Protein AF-A0A376RDZ0-F1 (afdb_monomer_lite)

Radius of gyration: 34.08 Å; chains: 1; bounding box: 84×20×80 Å

Foldseek 3Di:
DDDDDDDDDPVNVVVVVVVVVVVVVVVVVVVVVVVVVVVVVVVVVVVVVVVVVVVVVCCQFVVQFDQDWDQDPVRDIDGQKDWAQCVVHDVGIDIDHDGDDDDDD

Secondary structure (DSSP, 8-state):
-----PPPPHHHHHHHHHHHHHHHHHHHHHHHHHHHHHHHHHHHHHHHHHHHHHHHHHHHHHTTEE---EE-TTS-EE-SEEEEETGGG-SSEEEEEEE------

InterPro domains:
  IPR010055 Type II secretion system protein GspJ [PF11612] (29-104)
  IPR010055 Type II secretion system protein GspJ [TIGR01711] (6-104)
  IPR012902 Prokaryotic N-terminal methylation site [PF07963] (2-27)
  IPR012902 Prokaryotic N-terminal methylation site [PS00409] (6-26)
  IPR012902 Prokaryotic N-terminal methylation site [TIGR02532] (5-27)
  IPR045584 Pilin-like [SSF54523] (8-56)
  IPR045584 Pilin-like [SSF54523] (46-104)
  IPR051621 Type II secretion system protein J [PTHR39583] (1-95)

Structure (mmCIF, N/CA/C/O backbone):
data_AF-A0A376RDZ0-F1
#
_entry.id   AF-A0A376RDZ0-F1
#
loop_
_atom_site.group_PDB
_atom_site.id
_atom_site.type_symbol
_atom_site.label_atom_id
_atom_site.label_alt_id
_atom_site.label_comp_id
_atom_site.label_asym_id
_atom_site.label_entity_id
_atom_site.label_seq_id
_atom_site.pdbx_PDB_ins_code
_atom_site.Cartn_x
_atom_site.Cartn_y
_atom_site.Cartn_z
_atom_site.occupancy
_atom_site.B_iso_or_equiv
_atom_site.auth_seq_id
_atom_site.auth_comp_id
_atom_site.auth_asym_id
_atom_site.auth_atom_id
_atom_site.pdbx_PDB_model_num
ATOM 1 N N . MET A 1 1 ? -61.407 0.644 52.889 1.00 47.50 1 MET A N 1
ATOM 2 C CA . MET A 1 1 ? -60.090 0.028 53.174 1.00 47.50 1 MET A CA 1
ATOM 3 C C . MET A 1 1 ? -59.018 0.768 52.382 1.00 47.50 1 MET A C 1
ATOM 5 O O . MET A 1 1 ? -58.997 0.662 51.164 1.00 47.50 1 MET A O 1
ATOM 9 N N . ARG A 1 2 ? -58.190 1.592 53.033 1.00 54.81 2 ARG A N 1
ATOM 10 C CA . ARG A 1 2 ? -57.163 2.406 52.362 1.00 54.81 2 ARG A CA 1
ATOM 11 C C . ARG A 1 2 ? -55.829 1.664 52.475 1.00 54.81 2 ARG A C 1
ATOM 13 O O . ARG A 1 2 ? -55.263 1.611 53.558 1.00 54.81 2 ARG A O 1
ATOM 20 N N . ARG A 1 3 ? -55.367 1.037 51.386 1.00 62.16 3 ARG A N 1
ATOM 21 C CA . ARG A 1 3 ? -54.015 0.454 51.318 1.00 62.16 3 ARG A CA 1
ATOM 22 C C . ARG A 1 3 ? -53.004 1.593 51.456 1.00 62.16 3 ARG A C 1
ATOM 24 O O . ARG A 1 3 ? -52.932 2.457 50.583 1.00 62.16 3 ARG A O 1
ATOM 31 N N . THR A 1 4 ? -52.251 1.611 52.547 1.00 60.78 4 THR A N 1
ATOM 32 C CA . THR A 1 4 ? -51.051 2.435 52.690 1.00 60.78 4 THR A CA 1
ATOM 33 C C . THR A 1 4 ? -50.030 1.956 51.661 1.00 60.78 4 THR A C 1
ATOM 35 O O . THR A 1 4 ? -49.569 0.819 51.705 1.00 60.78 4 THR A O 1
ATOM 38 N N . ARG A 1 5 ? -49.725 2.799 50.669 1.00 63.97 5 ARG A N 1
ATOM 39 C CA . ARG A 1 5 ? -48.598 2.564 49.760 1.00 63.97 5 ARG A CA 1
ATOM 40 C C . ARG A 1 5 ? -47.321 2.795 50.568 1.00 63.97 5 ARG A C 1
ATOM 42 O O . ARG A 1 5 ? -47.105 3.912 51.031 1.00 63.97 5 ARG A O 1
ATOM 49 N N . ALA A 1 6 ? -46.526 1.750 50.775 1.00 70.56 6 ALA A N 1
ATOM 50 C CA . ALA A 1 6 ? -45.184 1.891 51.324 1.00 70.56 6 ALA A CA 1
ATOM 51 C C . ALA A 1 6 ? -44.329 2.703 50.334 1.00 70.56 6 ALA A C 1
ATOM 53 O O . ALA A 1 6 ? -44.376 2.451 49.128 1.00 70.56 6 ALA A O 1
ATOM 54 N N . GLY A 1 7 ? -43.634 3.725 50.834 1.00 74.12 7 GLY A N 1
ATOM 55 C CA . GLY A 1 7 ? -42.702 4.531 50.047 1.00 74.12 7 GLY A CA 1
ATOM 56 C C . GLY A 1 7 ? -41.394 3.785 49.787 1.00 74.12 7 GLY A C 1
ATOM 57 O O . GLY A 1 7 ? -41.060 2.846 50.505 1.00 74.12 7 GLY A O 1
ATOM 58 N N . PHE A 1 8 ? -40.667 4.222 48.761 1.00 78.56 8 PHE A N 1
ATOM 59 C CA . PHE A 1 8 ? -39.356 3.686 48.393 1.00 78.56 8 PHE A CA 1
ATOM 60 C C . PHE A 1 8 ? -38.344 3.922 49.523 1.00 78.56 8 PHE A C 1
ATOM 62 O O . PHE A 1 8 ? -38.290 5.016 50.093 1.00 78.56 8 PHE A O 1
ATOM 69 N N . THR A 1 9 ? -37.544 2.915 49.855 1.00 89.94 9 THR A N 1
ATOM 70 C CA . THR A 1 9 ? -36.518 3.019 50.897 1.00 89.94 9 THR A CA 1
ATOM 71 C C . THR A 1 9 ? -35.217 3.603 50.345 1.00 89.94 9 THR A C 1
ATOM 73 O O . THR A 1 9 ? -34.911 3.502 49.155 1.00 89.94 9 THR A O 1
ATOM 76 N N . LEU A 1 10 ? -34.395 4.180 51.229 1.00 88.75 10 LEU A N 1
ATOM 77 C CA . LEU A 1 10 ? -33.031 4.600 50.880 1.00 88.75 10 LEU A CA 1
ATOM 78 C C . LEU A 1 10 ? -32.194 3.428 50.347 1.00 88.75 10 LEU A C 1
ATOM 80 O O . LEU A 1 10 ? -31.380 3.609 49.444 1.00 88.75 10 LEU A O 1
ATOM 84 N N . LEU A 1 11 ? -32.423 2.229 50.890 1.00 90.44 11 LEU A N 1
ATOM 85 C CA . LEU A 1 11 ? -31.715 1.018 50.493 1.00 90.44 11 LEU A CA 1
ATOM 86 C C . LEU A 1 11 ? -32.032 0.644 49.041 1.00 90.44 11 LEU A C 1
ATOM 88 O O . LEU A 1 11 ? -31.110 0.365 48.279 1.00 90.44 11 LEU A O 1
ATOM 92 N N . GLU A 1 12 ? -33.298 0.707 48.623 1.00 89.94 12 GLU A N 1
ATOM 93 C CA . GLU A 1 12 ? -33.677 0.412 47.236 1.00 89.94 12 GLU A CA 1
ATOM 94 C C . GLU A 1 12 ? -33.066 1.405 46.243 1.00 89.94 12 GLU A C 1
ATOM 96 O O . GLU A 1 12 ? -32.619 0.987 45.177 1.00 89.94 12 GLU A O 1
ATOM 101 N N . MET A 1 13 ? -32.978 2.699 46.582 1.00 93.31 13 MET A N 1
ATOM 102 C CA . MET A 1 13 ? -32.299 3.664 45.705 1.00 93.31 13 MET A CA 1
ATOM 103 C C . MET A 1 13 ? -30.797 3.412 45.615 1.00 93.31 13 MET A C 1
ATOM 105 O O . MET A 1 13 ? -30.226 3.496 44.530 1.00 93.31 13 MET A O 1
ATOM 109 N N . LEU A 1 14 ? -30.154 3.058 46.728 1.00 95.00 14 LEU A N 1
ATOM 110 C CA . LEU A 1 14 ? -28.727 2.749 46.742 1.00 95.00 14 LEU A CA 1
ATOM 111 C C . LEU A 1 14 ? -28.425 1.508 45.893 1.00 95.00 14 LEU A C 1
ATOM 113 O O . LEU A 1 14 ? -27.506 1.532 45.075 1.00 95.00 14 LEU A O 1
ATOM 117 N N . VAL A 1 15 ? -29.240 0.456 46.024 1.00 95.06 15 VAL A N 1
ATOM 118 C CA . VAL A 1 15 ? -29.130 -0.753 45.197 1.00 95.06 15 VAL A CA 1
ATOM 119 C C . VAL A 1 15 ? -29.394 -0.434 43.723 1.00 95.06 15 VAL A C 1
ATOM 121 O O . VAL A 1 15 ? -28.624 -0.866 42.867 1.00 95.06 15 VAL A O 1
ATOM 124 N N . ALA A 1 16 ? -30.418 0.364 43.408 1.00 95.75 16 ALA A N 1
ATOM 125 C CA . ALA A 1 16 ? -30.720 0.759 42.033 1.00 95.75 16 ALA A CA 1
ATOM 126 C C . ALA A 1 16 ? -29.558 1.530 41.384 1.00 95.75 16 ALA A C 1
ATOM 128 O O . ALA A 1 16 ? -29.161 1.210 40.264 1.00 95.75 16 ALA A O 1
ATOM 129 N N . ILE A 1 17 ? -28.967 2.495 42.096 1.00 95.69 17 ILE A N 1
ATOM 130 C CA . ILE A 1 17 ? -27.812 3.263 41.612 1.00 95.69 17 ILE A CA 1
ATOM 131 C C . ILE A 1 17 ? -26.586 2.358 41.454 1.00 95.69 17 ILE A C 1
ATOM 133 O O . ILE A 1 17 ? -25.884 2.470 40.453 1.00 95.69 17 ILE A O 1
ATOM 137 N N . ALA A 1 18 ? -26.340 1.434 42.387 1.00 96.38 18 ALA A N 1
ATOM 138 C CA . ALA A 1 18 ? -25.215 0.503 42.301 1.00 96.38 18 ALA A CA 1
ATOM 139 C C . ALA A 1 18 ? -25.324 -0.432 41.083 1.00 96.38 18 ALA A C 1
ATOM 141 O O . ALA A 1 18 ? -24.341 -0.637 40.367 1.00 96.38 18 ALA A O 1
ATOM 142 N N . ILE A 1 19 ? -26.520 -0.966 40.811 1.00 96.69 19 ILE A N 1
ATOM 143 C CA . ILE A 1 19 ? -26.781 -1.791 39.622 1.00 96.69 19 ILE A CA 1
ATOM 144 C C . ILE A 1 19 ? -26.648 -0.946 38.353 1.00 96.69 19 ILE A C 1
ATOM 146 O O . ILE A 1 19 ? -25.994 -1.359 37.400 1.00 96.69 19 ILE A O 1
ATOM 150 N N . PHE A 1 20 ? -27.223 0.255 38.335 1.00 96.56 20 PHE A N 1
ATOM 151 C CA . PHE A 1 20 ? -27.143 1.126 37.166 1.00 96.56 20 PHE A CA 1
ATOM 152 C C . PHE A 1 20 ? -25.695 1.526 36.848 1.00 96.56 20 PHE A C 1
ATOM 154 O O . PHE A 1 20 ? -25.267 1.449 35.697 1.00 96.56 20 PHE A O 1
ATOM 161 N N . ALA A 1 21 ? -24.915 1.884 37.870 1.00 96.31 21 ALA A N 1
ATOM 162 C CA . ALA A 1 21 ? -23.507 2.225 37.725 1.00 96.31 21 ALA A CA 1
ATOM 163 C C . ALA A 1 21 ? -22.676 1.034 37.221 1.00 96.31 21 ALA A C 1
ATOM 165 O O . ALA A 1 21 ? -21.837 1.210 36.337 1.00 96.31 21 ALA A O 1
ATOM 166 N N . SER A 1 22 ? -22.919 -0.182 37.726 1.00 96.88 22 SER A N 1
ATOM 167 C CA . SER A 1 22 ? -22.189 -1.370 37.266 1.00 96.88 22 SER A CA 1
ATOM 168 C C . SER A 1 22 ? -22.502 -1.707 35.805 1.00 96.88 22 SER A C 1
ATOM 170 O O . SER A 1 22 ? -21.578 -1.946 35.027 1.00 96.88 22 SER A O 1
ATOM 172 N N . LEU A 1 23 ? -23.773 -1.621 35.397 1.00 96.75 23 LEU A N 1
ATOM 173 C CA . LEU A 1 23 ? -24.184 -1.806 34.003 1.00 96.75 23 LEU A CA 1
ATOM 174 C C . LEU A 1 23 ? -23.564 -0.752 33.076 1.00 96.75 23 LEU A C 1
ATOM 176 O O . LEU A 1 23 ? -23.074 -1.098 32.001 1.00 96.75 23 LEU A O 1
ATOM 180 N N . ALA A 1 24 ? -23.529 0.516 33.496 1.00 95.00 24 ALA A N 1
ATOM 181 C CA . ALA A 1 24 ? -22.907 1.589 32.724 1.00 95.00 24 ALA A CA 1
ATOM 182 C C . ALA A 1 24 ? -21.404 1.338 32.499 1.00 95.00 24 ALA A C 1
ATOM 184 O O . ALA A 1 24 ? -20.907 1.485 31.380 1.00 95.00 24 ALA A O 1
ATOM 185 N N . LEU A 1 25 ? -20.683 0.891 33.534 1.00 95.31 25 LEU A N 1
ATOM 186 C CA . LEU A 1 25 ? -19.266 0.536 33.419 1.00 95.31 25 LEU A CA 1
ATOM 187 C C . LEU A 1 25 ? -19.046 -0.657 32.478 1.00 95.31 25 LEU A C 1
ATOM 189 O O . LEU A 1 25 ? -18.139 -0.615 31.647 1.00 95.31 25 LEU A O 1
ATOM 193 N N . MET A 1 26 ? -19.885 -1.694 32.561 1.00 95.06 26 MET A N 1
ATOM 194 C CA . MET A 1 26 ? -19.815 -2.847 31.653 1.00 95.06 26 MET A CA 1
ATOM 195 C C . MET A 1 26 ? -20.050 -2.436 30.192 1.00 95.06 26 MET A C 1
ATOM 197 O O . MET A 1 26 ? -19.288 -2.832 29.309 1.00 95.06 26 MET A O 1
ATOM 201 N N . ALA A 1 27 ? -21.052 -1.594 29.929 1.00 93.94 27 ALA A N 1
ATOM 202 C CA . ALA A 1 27 ? -21.338 -1.088 28.586 1.00 93.94 27 ALA A CA 1
ATOM 203 C C . ALA A 1 27 ? -20.160 -0.286 28.003 1.00 93.94 27 ALA A C 1
ATOM 205 O O . ALA A 1 27 ? -19.798 -0.453 26.832 1.00 93.94 27 ALA A O 1
ATOM 206 N N . GLN A 1 28 ? -19.508 0.536 28.832 1.00 91.88 28 GLN A N 1
ATOM 207 C CA . GLN A 1 28 ? -18.316 1.273 28.419 1.00 91.88 28 GLN A CA 1
ATOM 208 C C . GLN A 1 28 ? -17.148 0.332 28.087 1.00 91.88 28 GLN A C 1
ATOM 210 O O . GLN A 1 28 ? -16.440 0.556 27.105 1.00 91.88 28 GLN A O 1
ATOM 215 N N . GLN A 1 29 ? -16.950 -0.739 28.864 1.00 90.69 29 GLN A N 1
ATOM 216 C CA . GLN A 1 29 ? -15.894 -1.723 28.604 1.00 90.69 29 GLN A CA 1
ATOM 217 C C . GLN A 1 29 ? -16.093 -2.452 27.274 1.00 90.69 29 GLN A C 1
ATOM 219 O O . GLN A 1 29 ? -15.141 -2.570 26.504 1.00 90.69 29 GLN A O 1
ATOM 224 N N . VAL A 1 30 ? -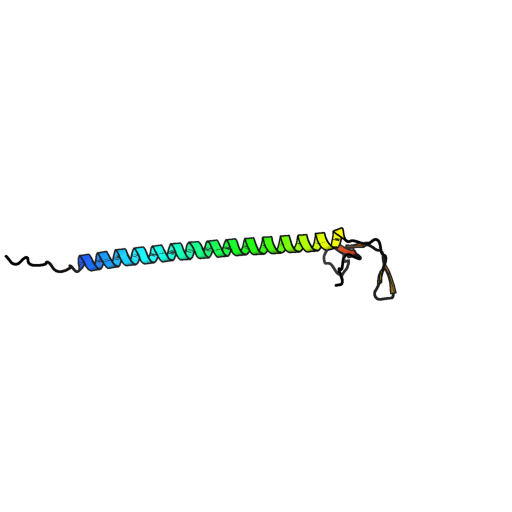17.318 -2.889 26.969 1.00 92.62 30 VAL A N 1
ATOM 225 C CA . VAL A 1 30 ? -17.639 -3.534 25.685 1.00 92.62 30 VAL A CA 1
ATOM 226 C C . VAL A 1 30 ? -17.367 -2.583 24.523 1.00 92.62 30 VAL A C 1
ATOM 228 O O . VAL A 1 30 ? -16.688 -2.954 23.568 1.00 92.62 30 VAL A O 1
ATOM 231 N N . THR A 1 31 ? -17.824 -1.334 24.634 1.00 90.69 31 THR A N 1
ATOM 232 C CA . THR A 1 31 ? -17.611 -0.309 23.603 1.00 90.69 31 THR A CA 1
ATOM 233 C C . THR A 1 31 ? -16.120 -0.071 23.358 1.00 90.69 31 THR A C 1
ATOM 235 O O . THR A 1 31 ? -15.668 -0.086 22.215 1.00 90.69 31 THR A O 1
ATOM 238 N N . ASN A 1 32 ? -15.331 0.064 24.428 1.00 90.75 32 ASN A N 1
ATOM 239 C CA . ASN A 1 32 ? -13.877 0.217 24.349 1.00 90.75 32 ASN A CA 1
ATOM 240 C C . ASN A 1 32 ? -13.175 -1.032 23.782 1.00 90.75 32 ASN A C 1
ATOM 242 O O . ASN A 1 32 ? -12.143 -0.925 23.118 1.00 90.75 32 ASN A O 1
ATOM 246 N N . GLY A 1 33 ? -13.710 -2.224 24.054 1.00 87.75 33 GLY A N 1
ATOM 247 C CA . GLY A 1 33 ? -13.225 -3.479 23.485 1.00 87.75 33 GLY A CA 1
ATOM 248 C C . GLY A 1 33 ? -13.426 -3.528 21.972 1.00 87.75 33 GLY A C 1
ATOM 249 O O . GLY A 1 33 ? -12.476 -3.777 21.232 1.00 87.75 33 GLY A O 1
ATOM 250 N N . VAL A 1 34 ? -14.637 -3.212 21.505 1.00 89.56 34 VAL A N 1
ATOM 251 C CA . VAL A 1 34 ? -14.980 -3.194 20.074 1.00 89.56 34 VAL A CA 1
ATOM 252 C C . VAL A 1 34 ? -14.168 -2.144 19.317 1.00 89.56 34 VAL A C 1
ATOM 254 O O . VAL A 1 34 ? -13.620 -2.447 18.259 1.00 89.56 34 VAL A O 1
ATOM 257 N N . THR A 1 35 ? -14.018 -0.929 19.853 1.00 88.25 35 THR A N 1
ATOM 258 C CA . THR A 1 35 ? -13.220 0.120 19.191 1.00 88.25 35 THR A CA 1
ATOM 259 C C . THR A 1 35 ? -11.753 -0.276 19.050 1.00 88.25 35 THR A C 1
ATOM 261 O O . THR A 1 35 ? -11.158 -0.062 17.993 1.00 88.25 35 THR A O 1
ATOM 264 N N . ARG A 1 36 ? -11.174 -0.922 20.070 1.00 87.88 36 ARG A N 1
ATOM 265 C CA . ARG A 1 36 ? -9.806 -1.450 20.009 1.00 87.88 36 ARG A CA 1
ATOM 266 C C . ARG A 1 36 ? -9.663 -2.528 18.938 1.00 87.88 36 ARG A C 1
ATOM 268 O O . ARG A 1 36 ? -8.723 -2.462 18.149 1.00 87.88 36 ARG A O 1
ATOM 275 N N . VAL A 1 37 ? -10.586 -3.487 18.881 1.00 86.69 37 VAL A N 1
ATOM 276 C CA . VAL A 1 37 ? -10.570 -4.536 17.850 1.00 86.69 37 VAL A CA 1
ATOM 277 C C . VAL A 1 37 ? -10.661 -3.916 16.457 1.00 86.69 37 VAL A C 1
ATOM 279 O O . VAL A 1 37 ? -9.821 -4.209 15.611 1.00 86.69 37 VAL A O 1
ATOM 282 N N . ASN A 1 38 ? -11.586 -2.979 16.245 1.00 84.81 38 ASN A N 1
ATOM 283 C CA . ASN A 1 38 ? -11.726 -2.279 14.968 1.00 84.81 38 ASN A CA 1
ATOM 284 C C . ASN A 1 38 ? -10.442 -1.539 14.564 1.00 84.81 38 ASN A C 1
ATOM 286 O O . ASN A 1 38 ? -10.048 -1.601 13.404 1.00 84.81 38 ASN A O 1
ATOM 290 N N . SER A 1 39 ? -9.752 -0.885 15.506 1.00 85.38 39 SER A N 1
ATOM 291 C CA . SER A 1 39 ? -8.483 -0.204 15.206 1.00 85.38 39 SER A CA 1
ATOM 292 C C . SER A 1 39 ? -7.362 -1.166 14.794 1.00 85.38 39 SER A C 1
ATOM 294 O O . SER A 1 39 ? -6.577 -0.846 13.904 1.00 85.38 39 SER A O 1
ATOM 296 N N . ALA A 1 40 ? -7.304 -2.358 15.396 1.00 86.56 40 ALA A N 1
ATOM 297 C CA . ALA A 1 40 ? -6.318 -3.373 15.036 1.00 86.56 40 ALA A CA 1
ATOM 298 C C . ALA A 1 40 ? -6.606 -3.957 13.644 1.00 86.56 40 ALA A C 1
ATOM 300 O O . ALA A 1 40 ? -5.695 -4.087 12.826 1.00 86.56 40 ALA A O 1
ATOM 301 N N . VAL A 1 41 ? -7.881 -4.240 13.358 1.00 90.75 41 VAL A N 1
ATOM 302 C CA . VAL A 1 41 ? -8.338 -4.725 12.047 1.00 90.75 41 VAL A CA 1
ATOM 303 C C . VAL A 1 41 ? -8.052 -3.691 10.955 1.00 90.75 41 VAL A C 1
ATOM 305 O O . VAL A 1 41 ? -7.452 -4.036 9.941 1.00 90.75 41 VAL A O 1
ATOM 308 N N . ALA A 1 42 ? -8.350 -2.411 11.199 1.00 90.50 42 ALA A N 1
ATOM 309 C CA . ALA A 1 42 ? -8.106 -1.340 10.232 1.00 90.50 42 ALA A CA 1
ATOM 310 C C . ALA A 1 42 ? -6.629 -1.240 9.802 1.00 90.50 42 ALA A C 1
ATOM 312 O O . ALA A 1 42 ? -6.334 -1.014 8.628 1.00 90.50 42 ALA A O 1
ATOM 313 N N . GLY A 1 43 ? -5.686 -1.455 10.728 1.00 89.44 43 GLY A N 1
ATOM 314 C CA . GLY A 1 43 ? -4.257 -1.475 10.400 1.00 89.44 43 GLY A CA 1
ATOM 315 C C . GLY A 1 43 ? -3.859 -2.656 9.505 1.00 89.44 43 GLY A C 1
ATOM 316 O O . GLY A 1 43 ? -3.013 -2.514 8.619 1.00 89.44 43 GLY A O 1
ATOM 317 N N . HIS A 1 44 ? -4.472 -3.825 9.705 1.00 90.88 44 HIS A N 1
ATOM 318 C CA . HIS A 1 44 ? -4.250 -4.992 8.848 1.00 90.88 44 HIS A CA 1
ATOM 319 C C . HIS A 1 44 ? -4.858 -4.804 7.457 1.00 90.88 44 HIS A C 1
ATOM 321 O O . HIS A 1 44 ? -4.176 -5.073 6.466 1.00 90.88 44 HIS A O 1
ATOM 327 N N . ASP A 1 45 ? -6.069 -4.257 7.376 1.00 93.88 45 ASP A N 1
ATOM 328 C CA . ASP A 1 45 ? -6.732 -3.953 6.107 1.00 93.88 45 ASP A CA 1
ATOM 329 C C . ASP A 1 45 ? -5.915 -2.962 5.275 1.00 93.88 45 ASP A C 1
ATOM 331 O O . ASP A 1 45 ? -5.687 -3.180 4.085 1.00 93.88 45 ASP A O 1
ATOM 335 N N . GLN A 1 46 ? -5.381 -1.906 5.899 1.00 95.38 46 GLN A N 1
ATOM 336 C CA . GLN A 1 46 ? -4.532 -0.936 5.206 1.00 95.38 46 GLN A CA 1
ATOM 337 C C . GLN A 1 46 ? -3.277 -1.590 4.609 1.00 95.38 46 GLN A C 1
ATOM 339 O O . GLN A 1 46 ? -2.921 -1.313 3.462 1.00 95.38 46 GLN A O 1
ATOM 344 N N . LYS A 1 47 ? -2.615 -2.481 5.359 1.00 95.25 47 LYS A N 1
ATOM 345 C CA . LYS A 1 47 ? -1.431 -3.205 4.872 1.00 95.25 47 LYS A CA 1
ATOM 346 C C . LYS A 1 47 ? -1.773 -4.131 3.702 1.00 95.25 47 LYS A C 1
ATOM 348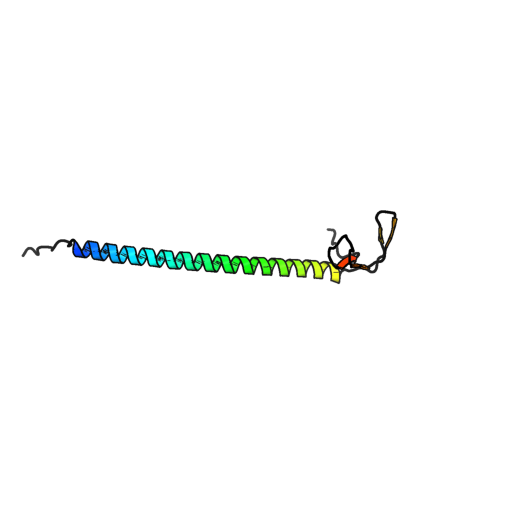 O O . LYS A 1 47 ? -1.011 -4.193 2.738 1.00 95.25 47 LYS A O 1
ATOM 353 N N . LEU A 1 48 ? -2.901 -4.839 3.775 1.00 96.56 48 LEU A N 1
ATOM 354 C CA . LEU A 1 48 ? -3.361 -5.714 2.694 1.00 96.56 48 LEU A CA 1
ATOM 355 C C . LEU A 1 48 ? -3.705 -4.919 1.434 1.00 96.56 48 LEU A C 1
ATOM 357 O O . LEU A 1 48 ? -3.274 -5.297 0.347 1.00 96.56 48 LEU A O 1
ATOM 361 N N . ASN A 1 49 ? -4.400 -3.792 1.580 1.00 97.00 49 ASN A N 1
ATOM 362 C CA . ASN A 1 49 ? -4.733 -2.909 0.465 1.00 97.00 49 ASN A CA 1
ATOM 363 C C . ASN A 1 49 ? -3.476 -2.365 -0.220 1.00 97.00 49 ASN A C 1
ATOM 365 O O . ASN A 1 49 ? -3.385 -2.391 -1.447 1.00 97.00 49 ASN A O 1
ATOM 369 N N . LEU A 1 50 ? -2.481 -1.932 0.563 1.00 97.69 50 LEU A N 1
ATOM 370 C CA . LEU A 1 50 ? -1.204 -1.474 0.019 1.00 97.69 50 LEU A CA 1
ATOM 371 C C . LEU A 1 50 ? -0.507 -2.593 -0.764 1.00 97.69 50 LEU A C 1
ATOM 373 O O . LEU A 1 50 ? -0.074 -2.370 -1.888 1.00 97.69 50 LEU A O 1
ATOM 377 N N . MET A 1 51 ? -0.464 -3.810 -0.215 1.00 97.81 51 MET A N 1
ATOM 378 C CA . MET A 1 51 ? 0.140 -4.959 -0.891 1.00 97.81 51 MET A CA 1
ATOM 379 C C . MET A 1 51 ? -0.568 -5.295 -2.209 1.00 97.81 51 MET A C 1
ATOM 381 O O . MET A 1 51 ? 0.087 -5.505 -3.228 1.00 97.81 51 MET A O 1
ATOM 385 N N . GLN A 1 52 ? -1.903 -5.314 -2.219 1.00 97.31 52 GLN A N 1
ATOM 386 C CA . GLN A 1 52 ? -2.685 -5.555 -3.434 1.00 97.31 52 GLN A CA 1
ATOM 387 C C . GLN A 1 52 ? -2.426 -4.479 -4.491 1.00 97.31 52 GLN A C 1
ATOM 389 O O . GLN A 1 52 ? -2.226 -4.799 -5.663 1.00 97.31 52 GLN A O 1
ATOM 394 N N . GLN A 1 53 ? -2.368 -3.212 -4.079 1.00 97.88 53 GLN A N 1
ATOM 395 C CA . GLN A 1 53 ? -2.051 -2.103 -4.969 1.00 97.88 53 GLN A CA 1
ATOM 396 C C . GLN A 1 53 ? -0.633 -2.229 -5.545 1.00 97.88 53 GLN A C 1
ATOM 398 O O . GLN A 1 53 ? -0.456 -2.100 -6.757 1.00 97.88 53 GLN A O 1
ATOM 403 N N . THR A 1 54 ? 0.366 -2.548 -4.717 1.00 98.00 54 THR A N 1
ATOM 404 C CA . THR A 1 54 ? 1.743 -2.798 -5.167 1.00 98.00 54 THR A CA 1
ATOM 405 C C . THR A 1 54 ? 1.801 -3.943 -6.178 1.00 98.00 54 THR A C 1
ATOM 407 O O . THR A 1 54 ? 2.389 -3.785 -7.246 1.00 98.00 54 THR A O 1
ATOM 410 N N . MET A 1 55 ? 1.140 -5.070 -5.898 1.00 97.88 55 MET A N 1
ATOM 411 C CA . MET A 1 55 ? 1.080 -6.205 -6.824 1.00 97.88 55 MET A CA 1
ATOM 412 C C . MET A 1 55 ? 0.372 -5.849 -8.134 1.00 97.88 55 MET A C 1
ATOM 414 O O . MET A 1 55 ? 0.797 -6.301 -9.198 1.00 97.88 55 MET A O 1
ATOM 418 N N . SER A 1 56 ? -0.670 -5.016 -8.081 1.00 97.56 56 SER A N 1
ATOM 419 C CA . SER A 1 56 ? -1.363 -4.525 -9.274 1.00 97.56 56 SER A CA 1
ATOM 420 C C . SER A 1 56 ? -0.449 -3.661 -10.142 1.00 97.56 56 SER A C 1
ATOM 422 O O . SER A 1 56 ? -0.408 -3.868 -11.354 1.00 97.56 56 SER A O 1
ATOM 424 N N . PHE A 1 57 ? 0.302 -2.727 -9.548 1.00 96.94 57 PHE A N 1
ATOM 425 C CA . PHE A 1 57 ? 1.270 -1.906 -10.282 1.00 96.94 57 PHE A CA 1
ATOM 426 C C . PHE A 1 57 ? 2.360 -2.766 -10.925 1.00 96.94 57 PHE A C 1
ATOM 428 O O . PHE A 1 57 ? 2.576 -2.676 -12.133 1.00 96.94 57 PHE A O 1
ATOM 435 N N . LEU A 1 58 ? 2.970 -3.669 -10.150 1.00 97.19 58 LEU A N 1
ATOM 436 C CA . LEU A 1 58 ? 3.995 -4.583 -10.655 1.00 97.19 58 LEU A CA 1
ATOM 437 C C . LEU A 1 58 ? 3.471 -5.438 -11.810 1.00 97.19 58 LEU A C 1
ATOM 439 O O . LEU A 1 58 ? 4.111 -5.521 -12.854 1.00 97.19 58 LEU A O 1
ATOM 443 N N . THR A 1 59 ? 2.293 -6.043 -11.656 1.00 97.06 59 THR A N 1
ATOM 444 C CA . THR A 1 59 ? 1.704 -6.896 -12.696 1.00 97.06 59 THR A CA 1
ATOM 445 C C . THR A 1 59 ? 1.416 -6.094 -13.959 1.00 97.06 59 THR A C 1
ATOM 447 O O . THR A 1 59 ? 1.760 -6.528 -15.057 1.00 97.06 59 THR A O 1
ATOM 450 N N . HIS A 1 60 ? 0.810 -4.915 -13.824 1.00 95.94 60 HIS A N 1
ATOM 451 C CA . HIS A 1 60 ? 0.441 -4.084 -14.962 1.00 95.94 60 HIS A CA 1
ATOM 452 C C . HIS A 1 60 ? 1.662 -3.601 -15.760 1.00 95.94 60 HIS A C 1
ATOM 454 O O . HIS A 1 60 ? 1.625 -3.621 -16.989 1.00 95.94 60 HIS A O 1
ATOM 460 N N . ASP A 1 61 ? 2.755 -3.235 -15.087 1.00 96.38 61 ASP A N 1
ATOM 461 C CA . ASP A 1 61 ? 3.969 -2.776 -15.762 1.00 96.38 61 ASP A CA 1
ATOM 462 C C . ASP A 1 61 ? 4.787 -3.942 -16.341 1.00 96.38 61 ASP A C 1
ATOM 464 O O . ASP A 1 61 ? 5.178 -3.899 -17.510 1.00 96.38 61 ASP A O 1
ATOM 468 N N . LEU A 1 62 ? 5.011 -5.010 -15.566 1.00 96.06 62 LEU A N 1
ATOM 469 C CA . LEU A 1 62 ? 5.853 -6.140 -15.979 1.00 96.06 62 LEU A CA 1
ATOM 470 C C . LEU A 1 62 ? 5.238 -6.943 -17.131 1.00 96.06 62 LEU A C 1
ATOM 472 O O . LEU A 1 62 ? 5.955 -7.361 -18.038 1.00 96.06 62 LEU A O 1
ATOM 476 N N . THR A 1 63 ? 3.915 -7.134 -17.136 1.00 96.94 63 THR A N 1
ATOM 477 C CA . THR A 1 63 ? 3.229 -7.875 -18.216 1.00 96.94 63 THR A CA 1
ATOM 478 C C . THR A 1 63 ? 3.196 -7.114 -19.539 1.00 96.94 63 THR A C 1
ATOM 480 O O . THR A 1 63 ? 2.978 -7.716 -20.588 1.00 96.94 63 THR A O 1
ATOM 483 N N . GLN A 1 64 ? 3.434 -5.802 -19.507 1.00 96.62 64 GLN A N 1
ATOM 484 C CA . GLN A 1 64 ? 3.436 -4.931 -20.681 1.00 96.62 64 GLN A CA 1
ATOM 485 C C . GLN A 1 64 ? 4.849 -4.469 -21.064 1.00 96.62 64 GLN A C 1
ATOM 487 O O . GLN A 1 64 ? 4.995 -3.477 -21.785 1.00 96.62 64 GLN A O 1
ATOM 492 N N . MET A 1 65 ? 5.889 -5.158 -20.583 1.00 96.88 65 MET A N 1
ATOM 493 C CA . MET A 1 65 ? 7.283 -4.859 -20.905 1.00 96.88 65 MET A CA 1
ATOM 494 C C . MET A 1 65 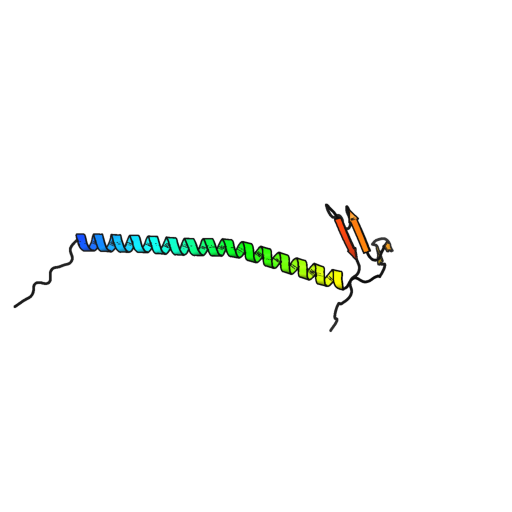? 7.556 -5.030 -22.407 1.00 96.88 65 MET A C 1
ATOM 496 O O . MET A 1 65 ? 7.170 -6.021 -23.022 1.00 96.88 65 MET A O 1
ATOM 500 N N . MET A 1 66 ? 8.256 -4.060 -22.998 1.00 96.06 66 MET A N 1
ATOM 501 C CA . MET A 1 66 ? 8.562 -4.017 -24.428 1.00 96.06 66 MET A CA 1
ATOM 502 C C . MET A 1 66 ? 10.069 -4.189 -24.676 1.00 96.06 66 MET A C 1
ATOM 504 O O . MET A 1 66 ? 10.867 -3.519 -24.015 1.00 96.06 66 MET A O 1
ATOM 508 N N . PRO A 1 67 ? 10.495 -4.981 -25.682 1.00 95.25 67 PRO A N 1
ATOM 509 C CA . PRO A 1 67 ? 11.905 -5.155 -26.045 1.00 95.25 67 PRO A CA 1
ATOM 510 C C . PRO A 1 67 ? 12.433 -3.947 -26.844 1.00 95.25 67 PRO A C 1
ATOM 512 O O . PRO A 1 67 ? 12.891 -4.070 -27.979 1.00 95.25 67 PRO A O 1
ATOM 515 N N . ARG A 1 68 ? 12.332 -2.744 -26.266 1.00 94.94 68 ARG A N 1
ATOM 516 C CA . ARG A 1 68 ? 12.675 -1.471 -26.909 1.00 94.94 68 ARG A CA 1
ATOM 517 C C . ARG A 1 68 ? 13.831 -0.780 -26.171 1.00 94.94 68 ARG A C 1
ATOM 519 O O . ARG A 1 68 ? 13.607 -0.258 -25.081 1.00 94.94 68 ARG A O 1
ATOM 526 N N . PRO A 1 69 ? 15.039 -0.716 -26.762 1.00 93.88 69 PRO A N 1
ATOM 527 C CA . PRO A 1 69 ? 16.130 0.108 -26.244 1.00 93.88 69 PRO A CA 1
ATOM 528 C C . PRO A 1 69 ? 15.748 1.590 -26.211 1.00 93.88 69 PRO A C 1
ATOM 530 O O . PRO A 1 69 ? 14.984 2.063 -27.060 1.00 93.88 69 PRO A O 1
ATOM 533 N N . VAL A 1 70 ? 16.314 2.335 -25.265 1.00 94.94 70 VAL A N 1
ATOM 534 C CA . VAL A 1 70 ? 16.043 3.770 -25.095 1.00 94.94 70 VAL A CA 1
ATOM 535 C C . VAL A 1 70 ? 17.319 4.588 -25.180 1.00 94.94 70 VAL A C 1
ATOM 537 O O . VAL A 1 70 ? 18.425 4.051 -25.163 1.00 94.94 70 VAL A O 1
ATOM 540 N N . ARG A 1 71 ? 17.157 5.902 -25.316 1.00 94.81 71 ARG A N 1
ATOM 541 C CA . ARG A 1 71 ? 18.254 6.846 -25.136 1.00 94.81 71 ARG A CA 1
ATOM 542 C C . ARG A 1 71 ? 18.163 7.410 -23.724 1.00 94.81 71 ARG A C 1
ATOM 544 O O . ARG A 1 71 ? 17.072 7.804 -23.318 1.00 94.81 71 ARG A O 1
ATOM 551 N N . GLY A 1 72 ? 19.279 7.385 -23.008 1.00 90.12 72 GLY A N 1
ATOM 552 C CA . GLY A 1 72 ? 19.415 7.985 -21.689 1.00 90.12 72 GLY A CA 1
ATOM 553 C C . GLY A 1 72 ? 19.406 9.512 -21.741 1.00 90.12 72 GLY A C 1
ATOM 554 O O . GLY A 1 72 ? 19.243 10.125 -22.800 1.00 90.12 72 GLY A O 1
ATOM 555 N N . ASP A 1 73 ? 19.610 10.114 -20.580 1.00 89.00 73 ASP A N 1
ATOM 556 C CA . ASP A 1 73 ? 19.649 11.561 -20.346 1.00 89.00 73 ASP A CA 1
ATOM 557 C C . ASP A 1 73 ? 20.709 12.304 -21.181 1.00 89.00 73 ASP A C 1
ATOM 559 O O . ASP A 1 73 ? 20.434 13.385 -21.697 1.00 89.00 73 ASP A O 1
ATOM 563 N N . GLN A 1 74 ? 21.888 11.710 -21.387 1.00 90.94 74 GLN A N 1
ATOM 564 C CA . GLN A 1 74 ? 22.985 12.274 -22.192 1.00 90.94 74 GLN A CA 1
ATOM 565 C C . GLN A 1 74 ? 22.978 11.737 -23.638 1.00 90.94 74 GLN A C 1
ATOM 567 O O . GLN A 1 74 ? 23.951 11.872 -24.381 1.00 90.94 74 GLN A O 1
ATOM 572 N N . GLY A 1 75 ? 21.873 11.116 -24.070 1.00 90.56 75 GLY A N 1
ATOM 573 C CA . GLY A 1 75 ? 21.693 10.594 -25.426 1.00 90.56 75 GLY A CA 1
ATOM 574 C C . GLY A 1 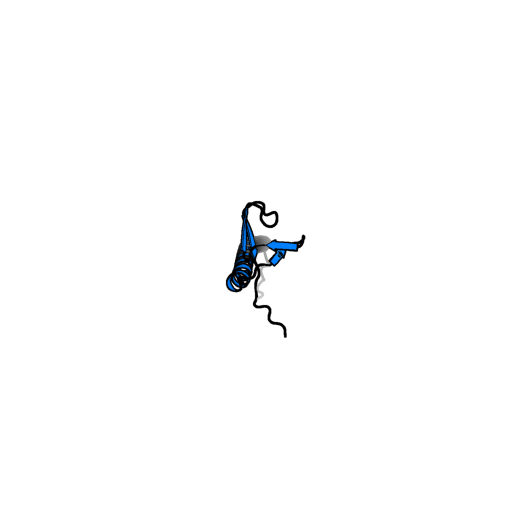75 ? 22.382 9.253 -25.712 1.00 90.56 75 GLY A C 1
ATOM 575 O O . GLY A 1 75 ? 22.254 8.737 -26.829 1.00 90.56 75 GLY A O 1
ATOM 576 N N . GLN A 1 76 ? 23.062 8.663 -24.724 1.00 93.19 76 GLN A N 1
ATOM 577 C CA . GLN A 1 76 ? 23.643 7.322 -24.781 1.00 93.19 76 GLN A CA 1
ATOM 578 C C . GLN A 1 76 ? 22.565 6.259 -25.007 1.00 93.19 76 GLN A C 1
ATOM 580 O O . GLN A 1 76 ? 21.433 6.396 -24.545 1.00 93.19 76 GLN A O 1
ATOM 585 N N . ARG A 1 77 ? 22.895 5.176 -25.718 1.00 92.62 77 ARG A N 1
ATOM 586 C CA . ARG A 1 77 ? 21.974 4.039 -25.862 1.00 92.62 77 ARG A CA 1
ATOM 587 C C . ARG A 1 77 ? 21.970 3.202 -24.588 1.00 92.62 77 ARG A C 1
ATOM 589 O O . ARG A 1 77 ? 23.024 2.765 -24.143 1.00 92.62 77 ARG A O 1
ATOM 596 N N . GLU A 1 78 ? 20.782 2.914 -24.076 1.00 94.56 78 GLU A N 1
ATOM 597 C CA . GLU A 1 78 ? 20.562 2.050 -22.919 1.00 94.56 78 GLU A CA 1
ATOM 598 C C . GLU A 1 78 ? 19.739 0.811 -23.306 1.00 94.56 78 GLU A C 1
ATOM 600 O O . GLU A 1 78 ? 18.899 0.878 -24.218 1.00 94.56 78 GLU A O 1
ATOM 605 N N . PRO A 1 79 ? 19.960 -0.333 -22.630 1.00 94.06 79 PRO A N 1
ATOM 606 C CA . PRO A 1 79 ? 19.238 -1.566 -22.920 1.00 94.06 79 PRO A CA 1
ATOM 607 C C . PRO A 1 79 ? 17.733 -1.433 -22.638 1.00 94.06 79 PRO A C 1
ATOM 609 O O . PRO A 1 79 ? 17.282 -0.538 -21.916 1.00 94.06 79 PRO A O 1
ATOM 612 N N . ALA A 1 80 ? 16.951 -2.350 -23.219 1.00 94.19 80 ALA A N 1
ATOM 613 C CA . ALA A 1 80 ? 15.498 -2.406 -23.034 1.00 94.19 80 ALA A CA 1
ATOM 614 C C . ALA A 1 80 ? 15.095 -2.699 -21.577 1.00 94.19 80 ALA A C 1
ATOM 616 O O . ALA A 1 80 ? 14.104 -2.153 -21.096 1.00 94.19 80 ALA A O 1
ATOM 617 N N . LEU A 1 81 ? 15.893 -3.516 -20.882 1.00 96.06 81 LEU A N 1
ATOM 618 C CA . LEU A 1 81 ? 15.815 -3.770 -19.448 1.00 96.06 81 LEU A CA 1
ATOM 619 C C . LEU A 1 81 ? 17.183 -3.463 -18.834 1.00 96.06 81 LEU A C 1
ATOM 621 O O . LEU A 1 81 ? 18.188 -4.056 -19.224 1.00 96.06 81 LEU A O 1
ATOM 625 N N . LEU A 1 82 ? 17.208 -2.539 -17.883 1.00 95.31 82 LEU A N 1
ATOM 626 C CA . LEU A 1 82 ? 18.353 -2.257 -17.028 1.00 95.31 82 LEU A CA 1
ATOM 627 C C . LEU A 1 82 ? 17.980 -2.707 -15.616 1.00 95.31 82 LEU A C 1
ATOM 629 O O . LEU A 1 82 ? 17.080 -2.120 -15.024 1.00 95.31 82 LEU A O 1
ATOM 633 N N . ALA A 1 83 ? 18.634 -3.743 -15.095 1.00 96.12 83 ALA A N 1
ATOM 634 C CA . ALA A 1 83 ? 18.396 -4.260 -13.751 1.00 96.12 83 ALA A CA 1
ATOM 635 C C . ALA A 1 83 ? 19.727 -4.536 -13.046 1.00 96.12 83 ALA A C 1
ATOM 637 O O . ALA A 1 83 ? 20.672 -5.012 -13.677 1.00 96.12 83 ALA A O 1
ATOM 638 N N . GLY A 1 84 ? 19.805 -4.209 -11.759 1.00 95.62 84 GLY A N 1
ATOM 639 C CA . GLY A 1 84 ? 21.000 -4.425 -10.949 1.00 95.62 84 GLY A CA 1
ATOM 640 C C . GLY A 1 84 ? 21.084 -3.501 -9.738 1.00 95.62 84 GLY A C 1
ATOM 641 O O . GLY A 1 84 ? 20.230 -2.634 -9.531 1.00 95.62 84 GLY A O 1
ATOM 642 N N . ALA A 1 85 ? 22.132 -3.687 -8.936 1.00 96.25 85 ALA A N 1
ATOM 643 C CA . ALA A 1 85 ? 22.394 -2.875 -7.751 1.00 96.25 85 ALA A CA 1
ATOM 644 C C . ALA A 1 85 ? 22.596 -1.392 -8.115 1.00 96.25 85 ALA A C 1
ATOM 646 O O . ALA A 1 85 ? 23.329 -1.073 -9.052 1.00 96.25 85 ALA A O 1
ATOM 647 N N . GLY A 1 86 ? 21.944 -0.486 -7.382 1.00 94.44 86 GLY A N 1
ATOM 648 C CA . GLY A 1 86 ? 22.096 0.963 -7.564 1.00 94.44 86 GLY A CA 1
ATOM 649 C C . GLY A 1 86 ? 21.407 1.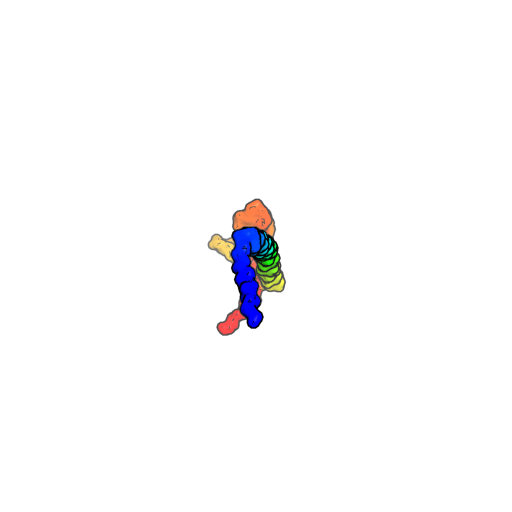553 -8.801 1.00 94.44 86 GLY A C 1
ATOM 650 O O . GLY A 1 86 ? 21.494 2.761 -9.032 1.00 94.44 86 GLY A O 1
ATOM 651 N N . VAL A 1 87 ? 20.694 0.748 -9.600 1.00 94.88 87 VAL A N 1
ATOM 652 C CA . VAL A 1 87 ? 19.877 1.262 -10.711 1.00 94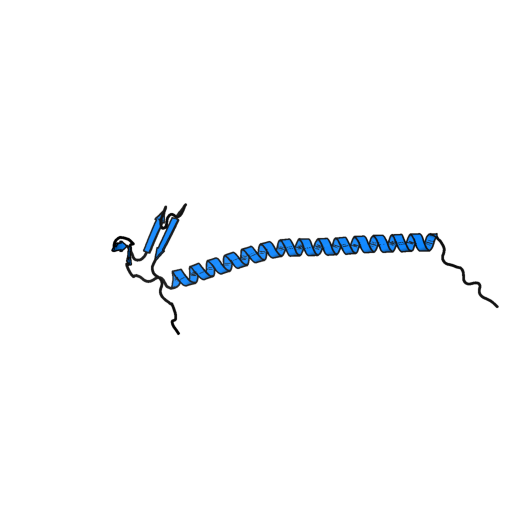.88 87 VAL A CA 1
ATOM 653 C C . VAL A 1 87 ? 18.824 2.224 -10.155 1.00 94.88 87 VAL A C 1
ATOM 655 O O . VAL A 1 87 ? 18.160 1.918 -9.168 1.00 94.88 87 VAL A O 1
ATOM 658 N N . LEU A 1 88 ? 18.680 3.396 -10.788 1.00 93.38 88 LEU A N 1
ATOM 659 C CA . LEU A 1 88 ? 17.813 4.492 -10.322 1.00 93.38 88 LEU A CA 1
ATOM 660 C C . LEU A 1 88 ? 18.127 4.968 -8.888 1.00 93.38 88 LEU A C 1
ATOM 662 O O . LEU A 1 88 ? 17.224 5.397 -8.177 1.00 93.38 88 LEU A O 1
ATOM 666 N N . ALA A 1 89 ? 19.396 4.889 -8.465 1.00 95.50 89 ALA A N 1
ATOM 667 C CA . ALA A 1 89 ? 19.830 5.206 -7.101 1.00 95.50 89 ALA A CA 1
ATOM 668 C C . ALA A 1 89 ? 19.096 4.388 -6.017 1.00 95.50 89 ALA A C 1
ATOM 670 O O . ALA A 1 89 ? 18.936 4.851 -4.889 1.00 95.50 89 ALA A O 1
ATOM 671 N N . SER A 1 90 ? 18.655 3.169 -6.358 1.00 95.81 90 SER A N 1
ATOM 672 C CA . SER A 1 90 ? 18.112 2.219 -5.385 1.00 95.81 90 SER A CA 1
ATOM 673 C C . SER A 1 90 ? 19.163 1.882 -4.325 1.00 95.81 90 SER A C 1
ATOM 675 O O . SER A 1 90 ? 20.320 1.622 -4.653 1.00 95.81 90 SER A O 1
ATOM 677 N N . GLU A 1 91 ? 18.751 1.832 -3.056 1.00 96.94 91 GLU A N 1
ATOM 678 C CA . GLU A 1 91 ? 19.591 1.359 -1.943 1.00 96.94 91 GLU A CA 1
ATOM 679 C C . GLU A 1 91 ? 19.912 -0.148 -2.047 1.00 96.94 91 GLU A C 1
ATOM 681 O O . GLU A 1 91 ? 20.784 -0.659 -1.349 1.00 96.94 91 GLU A O 1
ATOM 686 N N . SER A 1 92 ? 19.209 -0.868 -2.926 1.00 96.06 92 SER A N 1
ATOM 687 C CA . SER A 1 92 ? 19.389 -2.291 -3.211 1.00 96.06 92 SER A CA 1
ATOM 688 C C . SER A 1 92 ? 19.415 -2.500 -4.732 1.00 96.06 92 SER A C 1
ATOM 690 O O . SER A 1 92 ? 20.100 -1.781 -5.464 1.00 96.06 92 SER A O 1
ATOM 692 N N . GLU A 1 93 ? 18.676 -3.480 -5.238 1.00 96.44 93 GLU A N 1
ATOM 693 C CA . GLU A 1 93 ? 18.441 -3.653 -6.663 1.00 96.44 93 GLU A CA 1
ATOM 694 C C . GLU A 1 93 ? 17.389 -2.666 -7.172 1.00 96.44 93 GLU A C 1
ATOM 696 O O . GLU A 1 93 ? 16.434 -2.304 -6.480 1.00 96.44 93 GLU A O 1
ATOM 701 N N . GLY A 1 94 ? 17.578 -2.208 -8.402 1.00 96.69 94 GLY A N 1
ATOM 702 C CA . GLY A 1 94 ? 16.606 -1.414 -9.136 1.00 96.69 94 GLY A CA 1
ATOM 703 C C . GLY A 1 94 ? 16.390 -1.997 -10.524 1.00 96.69 94 GLY A C 1
ATOM 704 O O . GLY A 1 94 ? 17.229 -2.734 -11.046 1.00 96.69 94 GLY A O 1
ATOM 705 N N . MET A 1 95 ? 15.263 -1.642 -11.137 1.00 96.44 95 MET A N 1
ATOM 706 C CA . MET A 1 95 ? 14.956 -2.008 -12.515 1.00 96.44 95 MET A CA 1
ATOM 707 C C . MET A 1 95 ? 14.348 -0.829 -13.270 1.00 96.44 95 MET A C 1
ATOM 709 O O . MET A 1 95 ? 13.522 -0.089 -12.739 1.00 96.44 95 MET A O 1
ATOM 713 N N . ARG A 1 96 ? 14.742 -0.675 -14.532 1.00 95.88 96 ARG A N 1
ATOM 714 C CA . ARG A 1 96 ? 14.182 0.290 -15.475 1.00 95.88 96 ARG A CA 1
ATOM 715 C C . ARG A 1 96 ? 13.903 -0.422 -16.792 1.00 95.88 96 ARG A C 1
ATOM 717 O O . ARG A 1 96 ? 14.788 -1.062 -17.355 1.00 95.88 96 ARG A O 1
ATOM 724 N N . PHE A 1 97 ? 12.689 -0.280 -17.306 1.00 96.75 97 PHE A N 1
ATOM 725 C CA . PHE A 1 97 ? 12.285 -0.846 -18.591 1.00 96.75 97 PHE A CA 1
ATOM 726 C C . PHE A 1 97 ? 11.246 0.037 -19.278 1.00 96.75 97 PHE A C 1
ATOM 728 O O . PHE A 1 97 ? 10.745 1.003 -18.702 1.00 96.75 97 PHE A O 1
ATOM 735 N N . VAL A 1 98 ? 10.945 -0.277 -20.536 1.00 96.50 98 VAL A N 1
ATOM 736 C CA . VAL A 1 98 ? 9.873 0.376 -21.294 1.00 96.50 98 VAL A CA 1
ATOM 737 C C . VAL A 1 98 ? 8.620 -0.480 -21.224 1.00 96.50 98 VAL A C 1
ATOM 739 O O . VAL A 1 98 ? 8.684 -1.677 -21.501 1.00 96.50 98 VAL A O 1
ATOM 742 N N . ARG A 1 99 ? 7.478 0.140 -20.923 1.00 95.88 99 ARG A N 1
ATOM 743 C CA . ARG A 1 99 ? 6.163 -0.506 -20.984 1.00 95.88 99 ARG A CA 1
ATOM 744 C C . ARG A 1 99 ? 5.275 0.074 -22.080 1.00 95.88 99 ARG A C 1
ATOM 746 O O . ARG A 1 99 ? 5.415 1.237 -22.458 1.00 95.88 99 ARG A O 1
ATOM 753 N N . GLY A 1 100 ? 4.361 -0.750 -22.576 1.00 94.62 100 GLY A N 1
ATOM 754 C CA . GLY A 1 100 ? 3.284 -0.352 -23.480 1.00 94.62 100 GLY A CA 1
ATOM 755 C C . GLY A 1 100 ? 1.941 -0.159 -22.766 1.00 94.62 100 GLY A C 1
ATOM 756 O O . GLY A 1 100 ? 1.885 0.197 -21.587 1.00 94.62 100 GLY A O 1
ATOM 757 N N . GLY A 1 101 ? 0.864 -0.391 -23.526 1.00 90.56 101 GLY A N 1
ATOM 758 C CA . GLY A 1 101 ? -0.512 -0.566 -23.041 1.00 90.56 101 GLY A CA 1
ATOM 759 C C . GLY A 1 101 ? -1.231 0.674 -22.506 1.00 90.56 101 GLY A C 1
ATOM 760 O O . GLY A 1 101 ? -2.284 0.542 -21.886 1.00 90.56 101 GLY A O 1
ATOM 761 N N . VAL A 1 102 ? -0.715 1.876 -22.779 1.00 93.06 102 VAL A N 1
ATOM 762 C CA . VAL A 1 102 ? -1.480 3.116 -22.593 1.00 93.06 102 VAL A CA 1
ATOM 763 C C . VAL A 1 102 ? -2.604 3.157 -23.629 1.00 93.06 102 VAL A C 1
ATOM 765 O O . VAL A 1 102 ? -2.346 3.180 -24.832 1.00 93.06 102 VAL A O 1
ATOM 768 N N . VAL A 1 103 ? -3.853 3.169 -23.163 1.00 92.81 103 VAL A N 1
ATOM 769 C CA . VAL A 1 103 ? -5.034 3.355 -24.013 1.00 92.81 103 VAL A CA 1
ATOM 770 C C . VAL A 1 103 ? -5.342 4.847 -24.072 1.00 92.81 103 VAL A C 1
ATOM 772 O O . VAL A 1 103 ? -5.745 5.429 -23.070 1.00 92.81 103 VAL A O 1
ATOM 775 N N . ASN A 1 104 ? -5.141 5.462 -25.237 1.00 85.88 104 ASN A N 1
ATOM 776 C CA . ASN A 1 104 ? -5.524 6.851 -25.479 1.00 85.88 104 ASN A CA 1
ATOM 777 C C . ASN A 1 104 ? -6.936 6.874 -26.082 1.00 85.88 104 ASN A C 1
ATOM 779 O O . ASN A 1 104 ? -7.143 6.279 -27.142 1.00 85.88 104 ASN A O 1
ATOM 783 N N . ARG A 1 105 ? -7.896 7.492 -25.390 1.00 68.25 105 ARG A N 1
ATOM 784 C CA . ARG A 1 105 ? -9.264 7.704 -25.885 1.00 68.25 105 ARG A CA 1
ATOM 785 C C . ARG A 1 105 ? -9.474 9.155 -26.267 1.00 68.25 105 ARG A C 1
ATOM 787 O O . ARG A 1 105 ? -8.943 10.018 -25.540 1.00 68.25 105 ARG A O 1
#

Organism: Escherichia coli (NCBI:txid562)

Sequence (105 aa):
MRRTRAGFTLLEMLVAIAIFASLALMAQQVTNGVTRVNSAVAGHDQKLNLMQQTMSFLTHDLTQMMPRPVRGDQGQREPALLAGAGVLASESEGMRFVRGGVVNR

pLDDT: mean 91.41, std 9.2, range [47.5, 98.0]